Protein AF-A0A931YER7-F1 (afdb_monomer)

Solvent-accessible surface area (backbone atoms only — not comparable to full-atom values): 2460 Å² total; per-residue (Å²): 110,67,74,58,39,74,74,36,74,82,48,89,66,52,86,59,47,72,69,55,52,51,53,50,46,44,69,75,44,37,66,70,74,64,52,73,92,117

Structure (mmCIF, N/CA/C/O backbone):
data_AF-A0A931YER7-F1
#
_entry.id   AF-A0A931YER7-F1
#
loop_
_atom_site.group_PDB
_atom_site.id
_atom_site.type_symbol
_atom_site.label_atom_id
_atom_site.label_alt_id
_atom_site.label_comp_id
_atom_site.label_asym_id
_atom_site.label_entity_id
_atom_site.label_seq_id
_atom_site.pdbx_PDB_ins_code
_atom_site.Cartn_x
_atom_site.Cartn_y
_atom_site.Cartn_z
_atom_site.occupancy
_atom_site.B_iso_or_equiv
_atom_site.auth_seq_id
_atom_site.auth_comp_id
_atom_site.auth_asym_id
_atom_site.auth_atom_id
_atom_site.pdbx_PDB_model_num
ATOM 1 N N . MET A 1 1 ? 9.657 6.215 -8.471 1.00 76.19 1 MET A N 1
ATOM 2 C CA . MET A 1 1 ? 8.349 5.540 -8.301 1.00 76.19 1 MET A C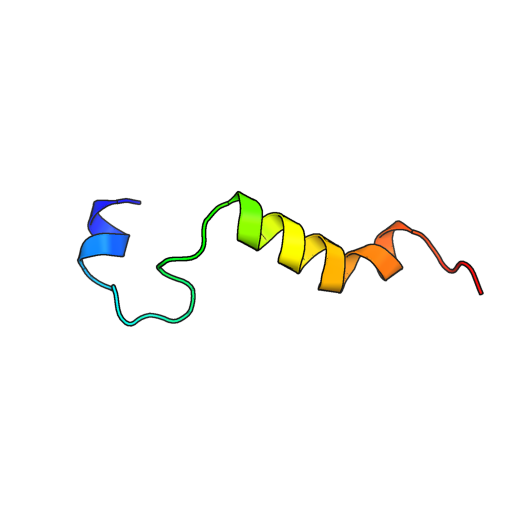A 1
ATOM 3 C C . MET A 1 1 ? 7.713 5.132 -9.626 1.00 76.19 1 MET A C 1
ATOM 5 O O . MET A 1 1 ? 7.459 3.949 -9.769 1.00 76.19 1 MET A O 1
ATOM 9 N N . ARG A 1 2 ? 7.517 6.028 -10.609 1.00 83.75 2 ARG A N 1
ATOM 10 C CA . ARG A 1 2 ? 6.890 5.662 -11.900 1.00 83.75 2 ARG A CA 1
ATOM 11 C C . ARG A 1 2 ? 7.613 4.540 -12.662 1.00 83.75 2 ARG A C 1
ATOM 13 O O . ARG A 1 2 ? 7.006 3.525 -12.946 1.00 83.75 2 ARG A O 1
ATOM 20 N N . ALA A 1 3 ? 8.927 4.660 -12.854 1.00 91.88 3 ALA A N 1
ATOM 21 C CA . ALA A 1 3 ? 9.721 3.626 -13.529 1.00 91.88 3 ALA A CA 1
ATOM 22 C C . ALA A 1 3 ? 9.681 2.251 -12.831 1.00 91.88 3 ALA A C 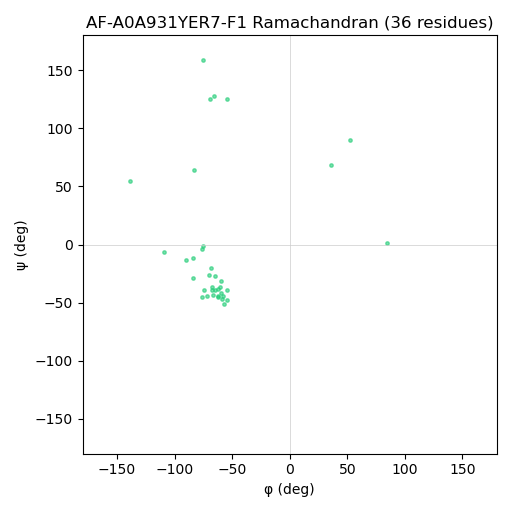1
ATOM 24 O O . ALA A 1 3 ? 9.764 1.222 -13.487 1.00 91.88 3 ALA A O 1
ATOM 25 N N . TRP A 1 4 ? 9.541 2.228 -11.501 1.00 89.06 4 TRP A N 1
ATOM 26 C CA . TRP A 1 4 ? 9.376 0.975 -10.763 1.00 89.06 4 TRP A CA 1
ATOM 27 C C . TRP A 1 4 ? 7.994 0.365 -11.013 1.00 89.06 4 TRP A C 1
ATOM 29 O O . TRP A 1 4 ? 7.906 -0.824 -11.288 1.00 89.06 4 TRP A O 1
ATOM 39 N N . HIS A 1 5 ? 6.944 1.189 -10.972 1.00 86.81 5 HIS A 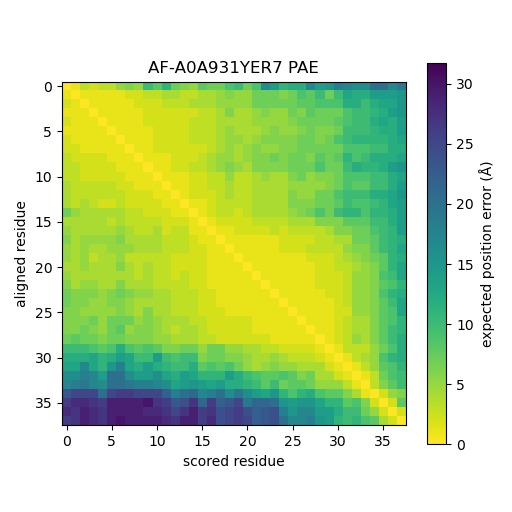N 1
ATOM 40 C CA . HIS A 1 5 ? 5.572 0.777 -11.261 1.00 86.81 5 HIS A CA 1
ATOM 41 C C . HIS A 1 5 ? 5.436 0.197 -12.674 1.00 86.81 5 HIS A C 1
ATOM 43 O O . HIS A 1 5 ? 4.874 -0.877 -12.852 1.00 86.81 5 HIS A O 1
ATOM 49 N N . ASP A 1 6 ? 6.001 0.881 -13.670 1.00 91.88 6 ASP A N 1
ATOM 50 C CA . ASP A 1 6 ? 5.916 0.468 -15.073 1.00 91.88 6 ASP A CA 1
ATOM 51 C C . ASP A 1 6 ? 6.638 -0.869 -15.331 1.00 91.88 6 ASP A C 1
ATOM 53 O O . ASP A 1 6 ? 6.252 -1.619 -16.223 1.00 91.88 6 ASP A O 1
ATOM 57 N N . ALA A 1 7 ? 7.654 -1.193 -14.524 1.00 95.56 7 ALA A N 1
ATOM 58 C CA . ALA A 1 7 ? 8.380 -2.460 -14.586 1.00 95.56 7 ALA A CA 1
ATOM 59 C C . ALA A 1 7 ? 7.709 -3.611 -13.808 1.00 95.56 7 ALA A C 1
ATOM 61 O O . ALA A 1 7 ? 8.122 -4.755 -13.970 1.00 95.56 7 ALA A O 1
ATOM 62 N N . HIS A 1 8 ? 6.705 -3.328 -12.969 1.00 92.75 8 HIS A N 1
ATOM 63 C CA . HIS A 1 8 ? 6.072 -4.311 -12.077 1.00 92.75 8 HIS A CA 1
ATOM 64 C C . HIS A 1 8 ? 4.537 -4.156 -12.030 1.00 92.75 8 HIS A C 1
ATOM 66 O O . HIS A 1 8 ? 3.968 -3.983 -10.948 1.00 92.75 8 HIS A O 1
ATOM 72 N N . PRO A 1 9 ? 3.838 -4.180 -13.181 1.00 90.44 9 PRO A N 1
ATOM 73 C CA . PRO A 1 9 ? 2.394 -3.941 -13.228 1.00 90.44 9 PRO A CA 1
ATOM 74 C C . PRO A 1 9 ? 1.561 -5.058 -12.576 1.00 90.44 9 PRO A C 1
ATOM 76 O O . PRO A 1 9 ? 0.400 -4.844 -12.236 1.00 90.44 9 PRO A O 1
ATOM 79 N N . ASP A 1 10 ? 2.134 -6.249 -12.420 1.00 95.00 10 ASP A N 1
ATOM 80 C CA . ASP A 1 10 ? 1.514 -7.457 -11.876 1.00 95.00 10 ASP A CA 1
ATOM 81 C C . ASP A 1 10 ? 1.674 -7.597 -10.355 1.00 95.00 10 ASP A C 1
ATOM 83 O O . ASP A 1 10 ? 0.982 -8.402 -9.726 1.00 95.00 10 ASP A O 1
ATOM 87 N N . VAL A 1 11 ? 2.553 -6.799 -9.742 1.00 93.81 11 VAL A N 1
ATOM 88 C CA . VAL A 1 11 ? 2.752 -6.823 -8.293 1.00 93.81 11 VAL A CA 1
ATOM 89 C C . VAL A 1 11 ? 1.476 -6.338 -7.591 1.00 93.81 11 VAL A C 1
ATOM 91 O O . VAL A 1 11 ? 0.981 -5.244 -7.885 1.00 93.81 11 VAL A O 1
ATOM 94 N N . PRO A 1 12 ? 0.932 -7.105 -6.626 1.00 88.88 12 PRO A N 1
ATOM 95 C CA . PRO A 1 12 ? -0.263 -6.707 -5.897 1.00 88.88 12 PRO A CA 1
ATOM 96 C C . PRO A 1 12 ? -0.119 -5.322 -5.264 1.00 88.88 12 PRO A C 1
ATOM 98 O O . PRO A 1 12 ? 0.808 -5.055 -4.501 1.00 88.88 12 PRO A O 1
ATOM 101 N N . GLY A 1 13 ? -1.061 -4.437 -5.583 1.00 86.12 13 GLY A N 1
ATOM 102 C CA . GLY A 1 13 ? -1.060 -3.060 -5.093 1.00 86.12 13 GLY A CA 1
ATOM 103 C C . GLY A 1 13 ? -0.210 -2.082 -5.906 1.00 86.12 13 GLY A C 1
ATOM 104 O O . GLY A 1 13 ? -0.215 -0.906 -5.558 1.00 86.12 13 GLY A O 1
ATOM 105 N N . ALA A 1 14 ? 0.450 -2.501 -6.995 1.00 87.94 14 ALA A N 1
ATOM 106 C CA . ALA A 1 14 ? 1.195 -1.590 -7.868 1.00 87.94 14 ALA A CA 1
ATOM 107 C C . ALA A 1 14 ? 0.310 -0.431 -8.356 1.00 87.94 14 ALA A C 1
ATOM 109 O O . ALA A 1 14 ? 0.665 0.731 -8.183 1.00 87.94 14 ALA A O 1
ATOM 110 N N . GLY A 1 15 ? -0.900 -0.729 -8.837 1.00 87.19 15 GLY A N 1
ATOM 111 C CA . GLY A 1 15 ? -1.850 0.292 -9.290 1.00 87.19 15 GLY A CA 1
ATOM 112 C C . GLY A 1 15 ? -2.566 1.076 -8.182 1.00 87.19 15 GLY A C 1
ATOM 113 O O . GLY A 1 15 ? -3.382 1.938 -8.504 1.00 87.19 15 GLY A O 1
ATOM 114 N N . ALA A 1 16 ? -2.317 0.790 -6.898 1.00 88.94 16 ALA A N 1
ATOM 115 C CA . AL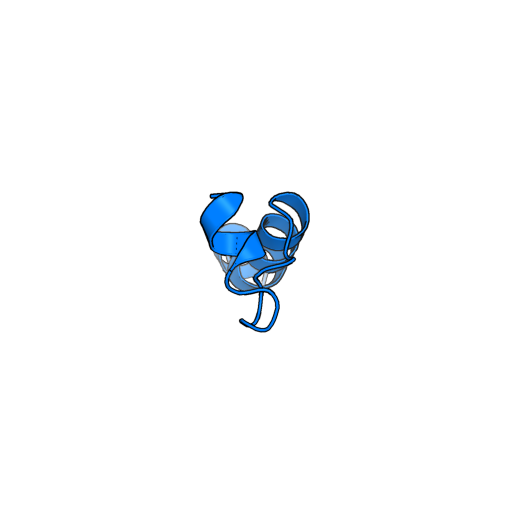A A 1 16 ? -3.023 1.463 -5.815 1.00 88.94 16 ALA A CA 1
ATOM 116 C C . ALA A 1 16 ? -2.600 2.933 -5.720 1.00 88.94 16 ALA A C 1
ATOM 118 O O . ALA A 1 16 ? -1.428 3.277 -5.554 1.00 88.94 16 ALA A O 1
ATOM 119 N N . THR A 1 17 ? -3.582 3.822 -5.774 1.00 88.88 17 THR A N 1
ATOM 120 C CA . THR A 1 17 ? -3.355 5.247 -5.558 1.00 88.88 17 THR A CA 1
ATOM 121 C C . THR A 1 17 ? -3.152 5.552 -4.075 1.00 88.88 17 THR A C 1
ATOM 123 O O . THR A 1 17 ? -3.633 4.848 -3.184 1.00 88.88 17 THR A O 1
ATOM 126 N N . VAL A 1 18 ? -2.511 6.689 -3.789 1.00 88.25 18 VAL A N 1
ATOM 127 C CA . VAL A 1 18 ? -2.355 7.200 -2.416 1.00 88.25 18 VAL A CA 1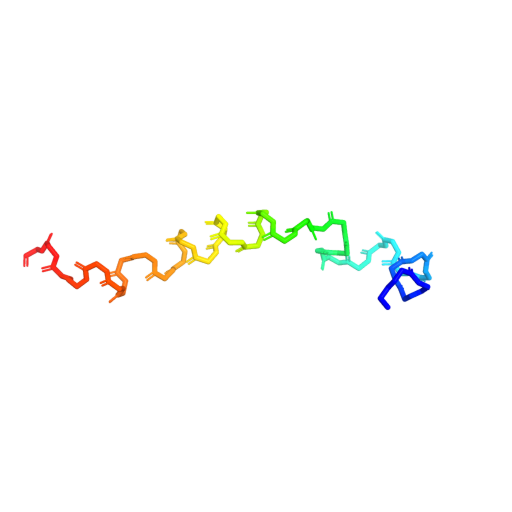
ATOM 128 C C . VAL A 1 18 ? -3.715 7.328 -1.714 1.00 88.25 18 VAL A C 1
ATOM 130 O O . VAL A 1 18 ? -3.850 6.971 -0.546 1.00 88.25 18 VAL A O 1
ATOM 133 N N . GLY A 1 19 ? -4.754 7.775 -2.427 1.00 93.56 19 GLY A N 1
ATOM 134 C CA . GLY A 1 19 ? -6.104 7.896 -1.871 1.00 93.56 19 GLY A CA 1
ATOM 135 C C . GLY A 1 19 ? -6.723 6.551 -1.478 1.00 93.56 19 GLY A C 1
ATOM 136 O O . GLY A 1 19 ? -7.375 6.452 -0.437 1.00 93.56 19 GLY A O 1
ATOM 137 N N . GLU A 1 20 ? -6.507 5.502 -2.272 1.00 93.00 20 GLU A N 1
ATOM 138 C CA . GLU A 1 20 ? -6.953 4.140 -1.949 1.00 93.00 20 GLU A CA 1
ATOM 139 C C . GLU A 1 20 ? -6.194 3.564 -0.753 1.00 93.00 20 GLU A C 1
ATOM 141 O O . GLU A 1 20 ? -6.817 2.976 0.134 1.00 93.00 20 GLU A O 1
ATOM 146 N N . ALA A 1 21 ? -4.888 3.826 -0.659 1.00 90.06 21 ALA A N 1
ATOM 147 C CA . ALA A 1 21 ? -4.080 3.432 0.491 1.00 90.06 21 ALA A CA 1
ATOM 148 C C . ALA A 1 21 ? -4.596 4.062 1.800 1.00 90.06 21 ALA A C 1
ATOM 150 O O . ALA A 1 21 ? -4.734 3.368 2.809 1.00 90.06 21 ALA A O 1
ATOM 151 N N . PHE A 1 22 ? -4.983 5.343 1.790 1.00 91.44 22 PHE A N 1
ATOM 152 C CA . PHE A 1 22 ? -5.573 5.995 2.968 1.00 91.44 22 PHE A CA 1
ATOM 153 C C . PHE A 1 22 ? -6.955 5.444 3.343 1.00 91.44 22 PHE A C 1
ATOM 155 O O . PHE A 1 22 ? -7.262 5.317 4.532 1.00 91.44 22 PHE A O 1
ATOM 162 N N . LYS A 1 23 ? -7.795 5.084 2.363 1.00 92.12 23 LYS A N 1
ATOM 163 C CA . LYS A 1 23 ? -9.083 4.415 2.632 1.00 92.12 23 LYS A CA 1
ATOM 164 C C . LYS A 1 23 ? -8.867 3.057 3.298 1.00 92.12 23 LYS A C 1
ATOM 166 O O . LYS A 1 23 ? -9.536 2.751 4.285 1.00 92.12 23 LYS A O 1
ATOM 171 N N . LEU A 1 24 ? -7.912 2.274 2.795 1.00 90.25 24 LEU A N 1
ATOM 172 C CA . LEU A 1 24 ? -7.543 0.986 3.375 1.00 90.25 24 LEU A CA 1
ATOM 173 C C . LEU A 1 24 ? -6.994 1.155 4.798 1.00 90.25 24 LEU A C 1
ATOM 175 O O . LEU A 1 24 ? -7.450 0.472 5.713 1.00 90.25 24 LEU A O 1
ATOM 179 N N . GLY A 1 25 ? -6.102 2.125 5.008 1.00 90.00 25 GLY A N 1
ATOM 180 C CA . GLY A 1 25 ? -5.576 2.463 6.329 1.00 90.00 25 GLY A CA 1
ATOM 181 C C . GLY A 1 25 ? -6.678 2.837 7.321 1.00 90.00 25 GLY A C 1
ATOM 182 O O . GLY A 1 25 ? -6.709 2.315 8.430 1.00 90.00 25 GLY A O 1
ATOM 183 N N . ARG A 1 26 ? -7.655 3.658 6.913 1.00 90.81 26 ARG A N 1
ATOM 184 C CA . ARG A 1 26 ? -8.822 3.980 7.751 1.00 90.81 26 ARG A CA 1
ATOM 185 C C . ARG A 1 26 ? -9.666 2.746 8.070 1.00 90.81 26 ARG A C 1
ATOM 187 O O . ARG A 1 26 ? -10.163 2.638 9.181 1.00 90.81 26 ARG A O 1
ATOM 194 N N . ARG A 1 27 ? -9.845 1.817 7.132 1.00 89.19 27 ARG A N 1
ATOM 195 C CA . ARG A 1 27 ? -10.597 0.579 7.388 1.00 89.19 27 ARG A CA 1
ATOM 196 C C . ARG A 1 27 ? -9.886 -0.327 8.394 1.00 89.19 27 ARG A C 1
ATOM 198 O O . ARG A 1 27 ? -10.545 -0.872 9.269 1.00 89.19 27 ARG A O 1
ATOM 205 N N . ILE A 1 28 ? -8.571 -0.495 8.258 1.00 90.69 28 ILE A N 1
ATOM 206 C CA . ILE A 1 28 ? -7.777 -1.400 9.105 1.00 90.69 28 ILE A CA 1
ATOM 207 C C . ILE A 1 28 ? -7.544 -0.783 10.488 1.00 90.69 28 ILE A C 1
ATOM 209 O O . ILE A 1 28 ? -7.722 -1.447 11.504 1.00 90.69 28 ILE A O 1
ATOM 213 N N . PHE A 1 29 ? -7.171 0.496 10.531 1.00 88.69 29 PHE A N 1
ATOM 214 C CA . PHE A 1 29 ? -6.703 1.168 11.744 1.00 88.69 29 PHE A CA 1
ATOM 215 C C . PHE A 1 29 ? -7.686 2.198 12.307 1.00 88.69 29 PHE A C 1
ATOM 217 O O . PHE A 1 29 ? -7.465 2.731 13.391 1.00 88.69 29 PHE A O 1
ATOM 224 N N . GLY A 1 30 ? -8.788 2.492 11.616 1.00 83.56 30 GLY A N 1
ATOM 225 C CA . GLY A 1 30 ? -9.757 3.495 12.065 1.00 83.56 30 GLY A CA 1
ATOM 226 C C . GLY A 1 30 ? -10.373 3.161 13.419 1.00 83.56 30 GLY A C 1
ATOM 227 O O . GLY A 1 30 ? -10.543 4.063 14.227 1.00 83.56 30 GLY A O 1
ATOM 228 N N . GLY A 1 31 ? -10.621 1.879 13.707 1.00 81.56 31 GLY A N 1
ATOM 229 C CA . GLY A 1 31 ? -11.095 1.436 15.025 1.00 81.56 31 GLY A CA 1
ATOM 230 C C . GLY A 1 31 ? -10.041 1.545 16.136 1.00 81.56 31 GLY A C 1
ATOM 231 O O . GLY A 1 31 ? -10.398 1.743 17.292 1.00 81.56 31 GLY A O 1
ATOM 232 N N . LEU A 1 32 ? -8.750 1.479 15.788 1.00 79.31 32 LEU A N 1
ATOM 233 C CA . LEU A 1 32 ? -7.637 1.657 16.730 1.00 79.31 32 LEU A CA 1
ATOM 234 C C . LEU A 1 32 ? -7.468 3.132 17.122 1.00 79.31 32 LEU A C 1
ATOM 236 O O . LEU A 1 32 ? -7.216 3.435 18.282 1.00 79.31 32 LEU A O 1
ATOM 240 N N . LEU A 1 33 ? -7.640 4.047 16.163 1.00 69.25 33 LEU A N 1
ATOM 241 C CA . LEU A 1 33 ? -7.512 5.493 16.379 1.00 69.25 33 LEU A CA 1
ATOM 242 C C . LEU A 1 33 ? -8.784 6.145 16.928 1.00 69.25 33 LEU A C 1
ATOM 244 O O . LEU A 1 33 ? -8.698 7.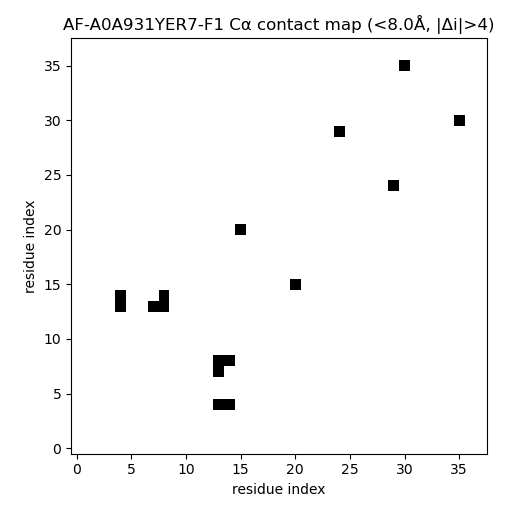144 17.634 1.00 69.25 33 LEU A O 1
ATOM 248 N N . ALA A 1 34 ? -9.956 5.592 16.610 1.00 70.06 34 ALA A N 1
A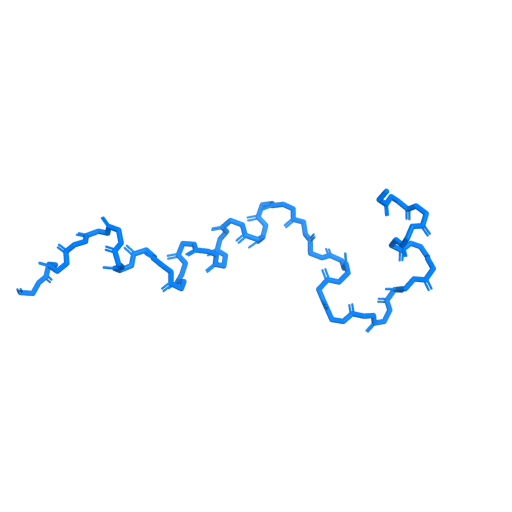TOM 249 C CA . ALA A 1 34 ? -11.230 6.059 17.150 1.00 70.06 34 ALA A CA 1
ATOM 250 C C . ALA A 1 34 ? -11.467 5.609 18.600 1.00 70.06 34 ALA A C 1
ATOM 252 O O . ALA A 1 34 ? -12.471 6.013 19.169 1.00 70.06 34 ALA A O 1
ATOM 253 N N . GLY A 1 35 ? -10.551 4.807 19.166 1.00 62.94 35 GLY A N 1
ATOM 254 C CA . GLY A 1 35 ? -10.482 4.452 20.578 1.00 62.94 35 GLY A CA 1
ATOM 255 C C . GLY A 1 35 ? -11.793 3.910 21.123 1.00 62.94 35 GLY A C 1
ATOM 256 O O . GLY A 1 35 ? -12.583 4.689 21.628 1.00 62.94 35 GLY A O 1
ATOM 257 N N . ASN A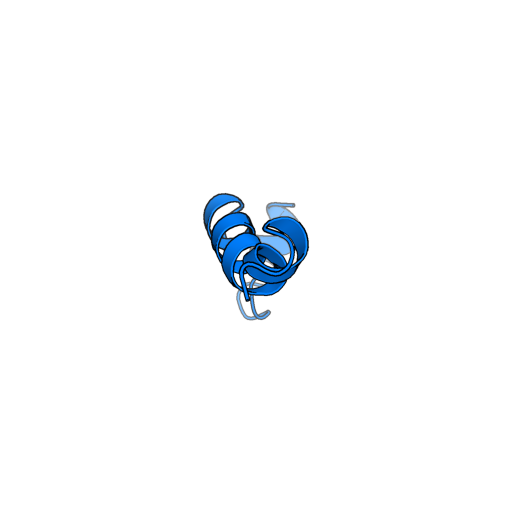 1 36 ? -12.000 2.591 21.058 1.00 59.88 36 ASN A N 1
ATOM 258 C CA . ASN A 1 36 ? -12.981 1.884 21.890 1.00 59.88 36 ASN A CA 1
ATOM 259 C C . ASN A 1 36 ? -14.275 2.687 22.170 1.00 59.88 36 ASN A C 1
ATOM 261 O O . ASN A 1 36 ? -14.527 3.106 23.297 1.00 59.88 36 ASN A O 1
ATOM 265 N N . ALA A 1 37 ? -15.094 2.913 21.141 1.00 56.44 37 ALA A N 1
ATOM 266 C CA . ALA A 1 37 ? -16.507 3.226 21.342 1.00 56.44 37 ALA A CA 1
ATOM 267 C C . ALA A 1 37 ? -17.268 1.902 21.523 1.00 56.44 37 ALA A C 1
ATOM 269 O O . ALA A 1 37 ? -18.044 1.490 20.661 1.00 56.44 37 ALA A O 1
ATOM 270 N N . ALA A 1 38 ? -16.942 1.201 22.605 1.00 52.59 38 ALA A N 1
ATOM 271 C CA . ALA A 1 38 ? -17.671 0.072 23.161 1.00 52.59 38 ALA A CA 1
ATOM 272 C C . ALA A 1 38 ? -17.676 0.242 24.679 1.00 52.59 38 ALA A C 1
ATOM 274 O O . ALA A 1 38 ? -16.576 0.488 25.233 1.00 52.59 38 ALA A O 1
#

Radius of gyration: 14.46 Å; Cα contacts (8 Å, |Δi|>4): 8; chains: 1; bounding box: 27×15×38 Å

Mean predicted aligned error: 6.67 Å

Foldseek 3Di:
DVVVLVVCVPPPCSPPDPVNVVVVCCVVCVPVVVPDPD

pLDDT: mean 84.7, std 10.94, range [52.59, 95.56]

Secondary structure (DSSP, 8-state):
-HHHHHH-T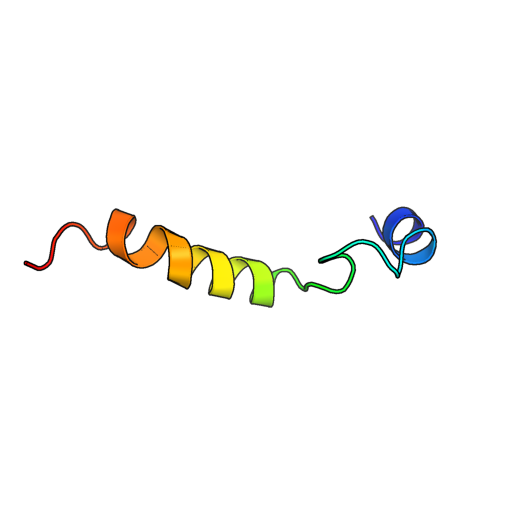TSTTTT--HHHHHHHHHHHHHHHHTT---

Sequence (38 aa):
MRAWHDAHPDVPGAGATVGEAFKLGRRIFGGLLAGNAA